Protein AF-A0A3C0AQR0-F1 (afdb_monomer_lite)

Structure (mmCIF, N/CA/C/O backbone):
data_AF-A0A3C0AQR0-F1
#
_entry.id   AF-A0A3C0AQR0-F1
#
loop_
_atom_site.group_PDB
_atom_site.id
_atom_site.type_symbol
_atom_site.label_atom_id
_atom_site.label_alt_id
_atom_site.label_comp_id
_atom_site.label_asym_id
_atom_site.label_entity_id
_atom_site.label_seq_id
_atom_site.pdbx_PDB_ins_code
_atom_site.Cartn_x
_atom_site.Cartn_y
_atom_site.Cartn_z
_atom_site.occupancy
_atom_site.B_iso_or_equiv
_atom_site.auth_seq_id
_atom_site.auth_comp_id
_atom_site.auth_asym_id
_atom_site.auth_atom_id
_atom_site.pdbx_PDB_model_num
ATOM 1 N N . MET A 1 1 ? 5.487 3.201 8.620 1.00 59.56 1 MET A N 1
ATOM 2 C CA . MET A 1 1 ? 4.019 3.391 8.529 1.00 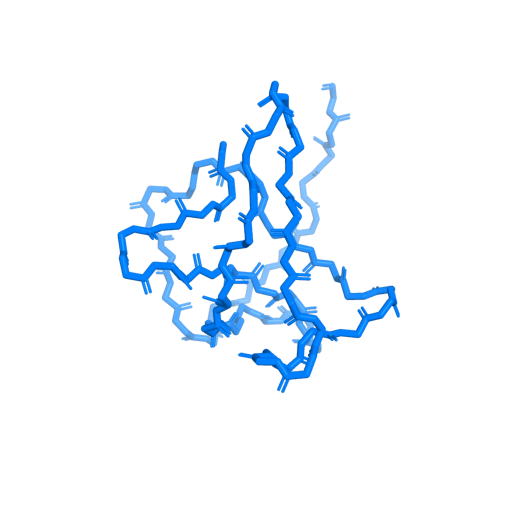59.56 1 MET A CA 1
ATOM 3 C C . MET A 1 1 ? 3.640 3.367 7.054 1.00 59.56 1 MET A C 1
ATOM 5 O O . MET A 1 1 ? 4.230 4.120 6.291 1.00 59.56 1 MET A O 1
ATOM 9 N N . ALA A 1 2 ? 2.732 2.480 6.641 1.00 67.50 2 ALA A N 1
ATOM 10 C CA . ALA A 1 2 ? 2.493 2.180 5.221 1.00 67.50 2 ALA A CA 1
ATOM 11 C C . ALA A 1 2 ? 1.617 3.210 4.482 1.00 67.50 2 ALA A C 1
ATOM 13 O O . ALA A 1 2 ? 1.688 3.325 3.260 1.00 67.50 2 ALA A O 1
ATOM 14 N N . ILE A 1 3 ? 0.775 3.951 5.212 1.00 65.31 3 ILE A N 1
ATOM 15 C CA . ILE A 1 3 ? -0.211 4.853 4.609 1.00 65.31 3 ILE A CA 1
ATOM 16 C C . ILE A 1 3 ? 0.377 6.241 4.381 1.00 65.31 3 ILE A C 1
ATOM 18 O O . ILE A 1 3 ? 0.824 6.907 5.315 1.00 65.31 3 ILE A O 1
ATOM 22 N N . ARG A 1 4 ? 0.310 6.685 3.127 1.00 70.25 4 ARG A N 1
ATOM 23 C CA . ARG A 1 4 ? 0.732 8.008 2.662 1.00 70.25 4 ARG A CA 1
ATOM 24 C C . ARG A 1 4 ? -0.407 9.033 2.742 1.00 70.25 4 ARG A C 1
ATOM 26 O O . ARG A 1 4 ? -1.582 8.641 2.794 1.00 70.25 4 ARG A O 1
ATOM 33 N N . PRO A 1 5 ? -0.089 10.344 2.722 1.00 69.31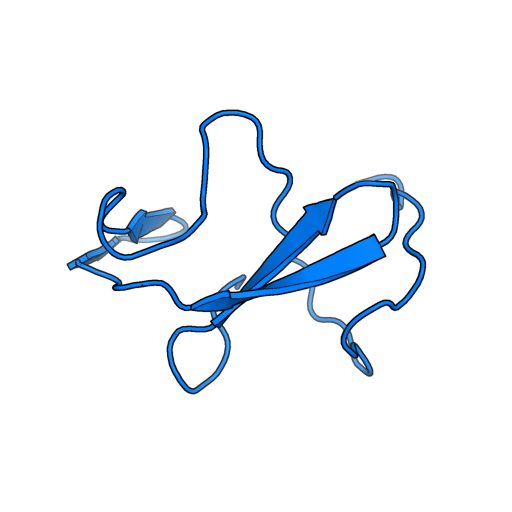 5 PRO A N 1
ATOM 34 C CA . PRO A 1 5 ? -1.097 11.392 2.578 1.00 69.31 5 PRO A CA 1
ATOM 35 C C . PRO A 1 5 ? -2.066 11.072 1.431 1.00 69.31 5 PRO A C 1
ATOM 37 O O . PRO A 1 5 ? -1.644 10.662 0.353 1.00 69.31 5 PRO A O 1
ATOM 40 N N . GLY A 1 6 ? -3.370 11.208 1.684 1.00 70.06 6 GLY A N 1
ATOM 41 C CA . GLY A 1 6 ? -4.419 10.823 0.729 1.00 70.06 6 GLY A CA 1
ATOM 42 C C . GLY A 1 6 ? -4.932 9.381 0.854 1.00 70.06 6 GLY A C 1
ATOM 43 O O . GLY A 1 6 ? -5.747 8.969 0.031 1.00 70.06 6 GLY A O 1
ATOM 44 N N . ASN A 1 7 ? -4.512 8.646 1.893 1.00 82.75 7 ASN A N 1
ATOM 45 C CA . ASN A 1 7 ? -4.845 7.234 2.124 1.00 82.75 7 ASN A CA 1
ATOM 46 C C . ASN A 1 7 ? -4.405 6.333 0.961 1.00 82.75 7 ASN A C 1
ATOM 48 O O . ASN A 1 7 ? -5.187 5.554 0.419 1.00 82.75 7 ASN A O 1
ATOM 52 N N . LEU A 1 8 ? -3.140 6.474 0.572 1.00 84.00 8 LEU A N 1
ATOM 53 C CA . LEU A 1 8 ? -2.504 5.645 -0.447 1.00 84.00 8 LEU A CA 1
ATOM 54 C C . LEU A 1 8 ? -1.569 4.636 0.213 1.00 84.00 8 LEU A C 1
ATOM 56 O O . LEU A 1 8 ? -0.887 4.966 1.187 1.00 84.00 8 LEU A O 1
ATOM 60 N N . VAL A 1 9 ? -1.510 3.434 -0.346 1.00 87.12 9 VAL A N 1
ATOM 61 C CA . VAL A 1 9 ? -0.520 2.410 -0.009 1.00 87.12 9 VAL A CA 1
ATOM 62 C C . VAL A 1 9 ? 0.215 1.980 -1.265 1.00 87.12 9 VAL A C 1
ATOM 64 O O . VAL A 1 9 ? -0.334 2.021 -2.364 1.00 87.12 9 VAL A O 1
ATOM 67 N N . TRP A 1 10 ? 1.460 1.557 -1.093 1.00 88.75 10 TRP A N 1
ATOM 68 C CA . TRP A 1 10 ? 2.212 0.917 -2.159 1.00 88.75 10 TRP A CA 1
ATOM 69 C C . TRP A 1 10 ? 2.042 -0.587 -2.080 1.00 88.75 10 TRP A C 1
ATOM 71 O O . TRP A 1 10 ? 2.286 -1.188 -1.031 1.00 88.75 10 TRP A O 1
ATOM 81 N N . VAL A 1 11 ? 1.670 -1.178 -3.205 1.00 89.69 11 VAL A N 1
ATOM 82 C CA . VAL A 1 11 ? 1.523 -2.617 -3.375 1.00 89.69 11 VAL A CA 1
ATOM 83 C C . VAL A 1 11 ? 2.537 -3.086 -4.398 1.00 89.69 11 VAL A C 1
ATOM 85 O O . VAL A 1 11 ? 2.729 -2.441 -5.426 1.00 89.69 11 VAL A O 1
ATOM 88 N N . VAL A 1 12 ? 3.183 -4.211 -4.125 1.00 89.12 12 VAL A N 1
ATOM 89 C CA . VAL A 1 12 ? 4.066 -4.858 -5.089 1.00 89.12 12 VAL A CA 1
ATOM 90 C C . VAL A 1 12 ? 3.247 -5.832 -5.923 1.00 89.12 12 VAL A C 1
ATOM 92 O O . VAL A 1 12 ? 2.703 -6.799 -5.390 1.00 89.12 12 VAL A O 1
ATOM 95 N N . ARG A 1 13 ? 3.180 -5.594 -7.234 1.00 88.75 13 ARG A N 1
ATOM 96 C CA . ARG A 1 13 ? 2.608 -6.526 -8.217 1.00 88.75 13 ARG A CA 1
ATOM 97 C C . ARG A 1 13 ? 3.580 -6.654 -9.374 1.00 88.75 13 ARG A C 1
ATOM 99 O O . ARG A 1 13 ? 4.167 -5.664 -9.794 1.00 88.75 13 ARG A O 1
ATOM 106 N N . ASP A 1 14 ? 3.817 -7.880 -9.823 1.00 87.38 14 ASP A N 1
ATOM 107 C CA . ASP A 1 14 ? 4.748 -8.167 -10.922 1.00 87.38 14 ASP A CA 1
ATOM 108 C C . ASP A 1 14 ? 6.146 -7.530 -10.736 1.00 87.38 14 ASP A C 1
ATOM 110 O O . ASP A 1 14 ? 6.783 -7.076 -11.686 1.00 87.38 14 ASP A O 1
ATOM 114 N N . GLY A 1 15 ? 6.616 -7.457 -9.482 1.00 87.38 15 GLY A N 1
ATOM 115 C CA . GLY A 1 15 ? 7.908 -6.857 -9.117 1.00 87.38 15 GLY A CA 1
ATOM 116 C C . GLY A 1 15 ? 7.965 -5.326 -9.203 1.00 87.38 15 GLY A C 1
ATOM 117 O O . GLY A 1 15 ? 9.054 -4.754 -9.160 1.00 87.38 15 GLY A O 1
ATOM 118 N N . LYS A 1 16 ? 6.818 -4.652 -9.334 1.00 88.75 16 LYS A N 1
ATOM 119 C CA . LYS A 1 16 ? 6.713 -3.195 -9.459 1.00 88.75 16 LYS A CA 1
ATOM 120 C C . LYS A 1 16 ? 5.809 -2.594 -8.393 1.00 88.75 16 LYS A C 1
ATOM 122 O O . LYS A 1 16 ? 4.885 -3.245 -7.905 1.00 88.75 16 LYS A O 1
ATOM 127 N N . LEU A 1 17 ? 6.080 -1.338 -8.050 1.00 89.44 17 LEU A N 1
ATOM 128 C CA . LEU A 1 17 ? 5.229 -0.550 -7.169 1.00 89.44 17 LEU A CA 1
ATOM 129 C C . LEU A 1 17 ? 3.978 -0.063 -7.885 1.00 89.44 17 LEU A C 1
ATOM 131 O O . LEU A 1 17 ? 4.056 0.564 -8.939 1.00 89.44 17 LEU A O 1
ATOM 135 N N . HIS A 1 18 ? 2.849 -0.286 -7.230 1.00 89.81 18 HIS A N 1
ATOM 136 C CA . HIS A 1 18 ? 1.545 0.218 -7.618 1.00 89.81 18 HIS A CA 1
ATOM 137 C C . HIS A 1 18 ? 0.913 0.990 -6.473 1.00 89.81 18 HIS A C 1
ATOM 139 O O . HIS A 1 18 ? 0.886 0.523 -5.330 1.00 89.81 18 HIS A O 1
ATOM 145 N N . SER A 1 19 ? 0.425 2.185 -6.775 1.00 88.50 19 SER A N 1
ATOM 146 C CA . SER A 1 19 ? -0.277 3.030 -5.823 1.00 88.50 19 SER A CA 1
ATOM 147 C C . SER A 1 19 ? -1.737 2.613 -5.757 1.00 88.50 19 SER A C 1
ATOM 149 O O . SER A 1 19 ? -2.478 2.668 -6.734 1.00 88.50 19 SER A O 1
ATOM 151 N N . GLU A 1 20 ? -2.166 2.202 -4.571 1.00 89.06 20 GLU A N 1
ATOM 152 C CA . GLU A 1 20 ? -3.541 1.797 -4.321 1.00 89.06 20 GLU A CA 1
ATOM 153 C C . GLU A 1 20 ? -4.175 2.738 -3.312 1.00 89.06 20 GLU A C 1
ATOM 155 O O . GLU A 1 20 ? -3.635 3.009 -2.233 1.00 89.06 20 GLU A O 1
ATOM 160 N N . LYS A 1 21 ? -5.353 3.245 -3.668 1.00 88.25 21 LYS A N 1
ATOM 161 C CA . LYS A 1 21 ? -6.157 4.045 -2.753 1.00 88.25 21 LYS A CA 1
ATOM 162 C C . LYS A 1 21 ? -6.918 3.115 -1.829 1.00 88.25 21 LYS A C 1
ATOM 164 O O . LYS A 1 21 ? -7.587 2.187 -2.273 1.00 88.25 21 LYS A O 1
ATOM 169 N N . VAL A 1 22 ? -6.834 3.395 -0.537 1.00 88.00 22 VAL A N 1
ATOM 170 C CA . VAL A 1 22 ? -7.529 2.637 0.498 1.00 88.00 22 VAL A CA 1
ATOM 171 C C . VAL A 1 22 ? -8.461 3.546 1.278 1.00 88.00 22 VAL A C 1
ATOM 173 O O . VAL A 1 22 ? -8.213 4.743 1.445 1.00 88.00 22 VAL A O 1
ATOM 176 N N . ARG A 1 23 ? -9.539 2.972 1.809 1.00 87.44 23 ARG A N 1
ATOM 177 C CA . ARG A 1 23 ? -10.315 3.621 2.862 1.00 87.44 23 ARG A CA 1
ATOM 178 C C . ARG A 1 23 ? -9.918 3.014 4.197 1.00 87.44 23 ARG A C 1
ATOM 180 O O . ARG A 1 23 ? -10.156 1.836 4.442 1.00 87.44 23 ARG A O 1
ATOM 187 N N . VAL A 1 24 ? -9.308 3.832 5.044 1.00 86.44 24 VAL A N 1
ATOM 188 C CA . VAL A 1 24 ? -8.945 3.446 6.408 1.00 86.44 24 VAL A CA 1
ATOM 189 C C . VAL A 1 24 ? -10.180 3.591 7.280 1.00 86.44 24 VAL A C 1
ATOM 191 O O . VAL A 1 24 ? -10.715 4.691 7.401 1.00 86.44 24 VAL A O 1
ATOM 194 N N . VAL A 1 25 ? -10.632 2.475 7.835 1.00 87.62 25 VAL A N 1
ATOM 195 C CA . VAL A 1 25 ? -11.779 2.403 8.744 1.00 87.62 25 VAL A CA 1
ATOM 196 C C . VAL A 1 25 ? -11.326 2.686 10.168 1.00 87.62 25 VAL A C 1
ATOM 198 O O . VAL A 1 25 ? -12.000 3.415 10.886 1.00 87.62 25 VAL A O 1
ATOM 201 N N . ASP A 1 26 ? -10.167 2.148 10.552 1.00 84.38 26 ASP A N 1
ATOM 202 C CA . ASP A 1 26 ? -9.603 2.334 11.884 1.00 84.38 26 ASP A CA 1
ATOM 203 C C . ASP A 1 26 ? -8.068 2.253 11.873 1.00 84.38 26 ASP A C 1
ATOM 205 O O . ASP A 1 26 ? -7.460 1.652 10.978 1.00 84.38 26 ASP A O 1
ATOM 209 N N . ARG A 1 27 ? -7.435 2.870 12.872 1.00 84.00 27 ARG A N 1
ATOM 210 C CA . ARG A 1 27 ? -5.996 2.778 13.138 1.00 84.00 27 ARG A CA 1
ATOM 211 C C . ARG A 1 27 ? -5.802 2.412 14.603 1.00 84.00 27 ARG A C 1
ATOM 213 O O . ARG A 1 27 ? -6.125 3.211 15.476 1.00 84.00 27 ARG A O 1
ATOM 220 N N . SER A 1 28 ? -5.224 1.243 14.860 1.00 82.69 28 SER A N 1
ATOM 221 C CA . SER A 1 28 ? -4.980 0.755 16.216 1.00 82.69 28 SER A CA 1
ATOM 222 C C . SER A 1 28 ? -3.553 0.234 16.338 1.00 82.69 28 SER A C 1
ATOM 224 O O . SER A 1 28 ? -3.181 -0.770 15.727 1.00 82.69 28 SER A O 1
ATOM 226 N N . GLY A 1 29 ? -2.737 0.953 17.111 1.00 80.94 29 GLY A N 1
ATOM 227 C CA . GLY A 1 29 ? -1.316 0.656 17.283 1.00 80.94 29 GLY A CA 1
ATOM 228 C C . GLY A 1 29 ? -0.572 0.587 15.946 1.00 80.94 29 GLY A C 1
ATOM 229 O O . GLY A 1 29 ? -0.631 1.514 15.141 1.00 80.94 29 GLY A O 1
ATOM 230 N N . GLU A 1 30 ? 0.095 -0.542 15.708 1.00 81.50 30 GLU A N 1
ATOM 231 C CA . GLU A 1 30 ? 0.890 -0.809 14.500 1.00 81.50 30 GLU A CA 1
ATOM 232 C C . GLU A 1 30 ? 0.060 -1.343 13.318 1.00 81.50 30 GLU A C 1
ATOM 234 O O . GLU A 1 30 ? 0.604 -1.663 12.260 1.00 81.50 30 GLU A O 1
ATOM 239 N N . GLN A 1 31 ? -1.260 -1.467 13.479 1.00 81.44 31 GLN A N 1
ATOM 240 C CA . GLN A 1 31 ? -2.151 -2.047 12.480 1.00 81.44 31 GLN A CA 1
ATOM 241 C C . GLN A 1 31 ? -3.206 -1.042 12.018 1.00 81.44 31 GLN A C 1
ATOM 243 O O . GLN A 1 31 ? -3.628 -0.137 12.742 1.00 81.44 31 GLN A O 1
ATOM 248 N N . MET A 1 32 ? -3.648 -1.207 10.773 1.00 85.12 32 MET A N 1
ATOM 249 C CA . MET A 1 32 ? -4.712 -0.394 10.194 1.00 85.12 32 MET A CA 1
ATOM 250 C C . MET A 1 32 ? -5.772 -1.298 9.593 1.00 85.12 32 MET A C 1
ATOM 252 O O . MET A 1 32 ? -5.459 -2.222 8.840 1.00 85.12 32 MET A O 1
ATOM 256 N N . LEU A 1 33 ? -7.026 -1.001 9.913 1.00 86.12 33 LEU A N 1
ATOM 257 C CA . LEU A 1 33 ? -8.170 -1.657 9.311 1.00 86.12 33 LEU A CA 1
ATOM 258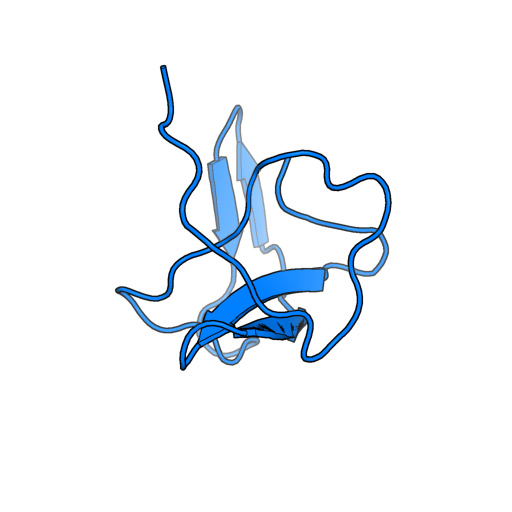 C C . LEU A 1 33 ? -8.553 -0.887 8.050 1.00 86.12 33 LEU A C 1
ATOM 260 O O . LEU A 1 33 ? -8.885 0.299 8.105 1.00 86.12 33 LEU A O 1
ATOM 264 N N . VAL A 1 34 ? -8.502 -1.567 6.911 1.00 86.56 34 VAL A N 1
ATOM 265 C CA . VAL A 1 34 ? -8.881 -1.022 5.605 1.00 86.56 34 VAL A CA 1
ATOM 266 C C . VAL A 1 34 ? -10.106 -1.745 5.066 1.00 86.56 34 VAL A C 1
ATOM 268 O O . VAL A 1 34 ? -10.228 -2.963 5.178 1.00 86.56 34 VAL A O 1
ATOM 271 N N . GLU A 1 35 ? -11.032 -0.985 4.485 1.00 85.94 35 GLU A N 1
ATOM 272 C CA . GLU A 1 35 ? -12.239 -1.538 3.876 1.00 85.94 35 GLU A CA 1
ATOM 273 C C . GLU A 1 35 ? -11.883 -2.247 2.563 1.00 85.94 35 GLU A C 1
ATOM 275 O O . GLU A 1 35 ? -11.470 -1.612 1.591 1.00 85.94 35 GLU A O 1
ATOM 280 N N . GLN A 1 36 ? -12.070 -3.568 2.527 1.00 76.50 36 GLN A N 1
ATOM 281 C CA . GLN A 1 36 ? -11.676 -4.410 1.395 1.00 76.50 36 GLN A CA 1
ATOM 282 C C . GLN A 1 36 ? -12.332 -3.967 0.076 1.00 76.50 36 GLN A C 1
ATOM 284 O O . GLN A 1 36 ? -11.646 -3.829 -0.929 1.00 76.50 36 GLN A O 1
ATOM 289 N N . GLY A 1 37 ? -13.636 -3.665 0.085 1.00 78.12 37 GLY A N 1
ATOM 290 C CA . GLY A 1 37 ? -14.382 -3.246 -1.112 1.00 78.12 37 GLY A CA 1
ATOM 291 C C . GLY A 1 37 ? -14.083 -1.823 -1.601 1.00 78.12 37 GLY A C 1
ATOM 292 O O . GLY A 1 37 ? -14.520 -1.448 -2.686 1.00 78.12 37 GLY A O 1
ATOM 293 N N . ALA A 1 38 ? -13.346 -1.029 -0.821 1.00 74.88 38 ALA A N 1
ATOM 294 C CA . ALA A 1 38 ? -12.975 0.342 -1.167 1.00 74.88 38 ALA A CA 1
ATOM 295 C C . ALA A 1 38 ? -11.542 0.454 -1.717 1.00 74.88 38 ALA A C 1
ATOM 297 O O . ALA A 1 38 ? -11.043 1.568 -1.883 1.00 74.88 38 ALA A O 1
ATOM 298 N N . SER A 1 39 ? -10.876 -0.678 -1.970 1.00 80.00 39 SER A N 1
ATOM 299 C CA . SER A 1 39 ? -9.515 -0.741 -2.508 1.00 80.00 39 SER A CA 1
ATOM 300 C C . SER A 1 39 ? -9.353 -1.892 -3.498 1.00 80.00 39 SER A C 1
ATOM 302 O O . SER A 1 39 ? -10.144 -2.834 -3.499 1.00 80.00 39 SER A O 1
ATOM 304 N N . GLY A 1 40 ? -8.292 -1.850 -4.306 1.00 82.69 40 GLY A N 1
ATOM 305 C CA . GLY A 1 40 ? -7.874 -2.988 -5.121 1.00 82.69 40 GLY A CA 1
ATOM 306 C C . GLY A 1 40 ? -7.148 -4.090 -4.340 1.00 82.69 40 GLY A C 1
ATOM 307 O O . GLY A 1 40 ? -6.674 -5.033 -4.972 1.00 82.69 40 GLY A O 1
ATOM 308 N N . LEU A 1 41 ? -7.009 -3.977 -3.010 1.00 85.31 41 LEU A N 1
ATOM 309 C CA . LEU A 1 41 ? -6.207 -4.892 -2.194 1.00 85.31 41 LEU A CA 1
ATOM 310 C C . LEU A 1 41 ? -6.849 -6.270 -2.068 1.00 85.31 41 LEU A C 1
ATOM 312 O O . LEU A 1 41 ? -8.030 -6.410 -1.739 1.00 85.31 41 LEU A O 1
ATOM 316 N N . LYS A 1 42 ? -6.029 -7.303 -2.24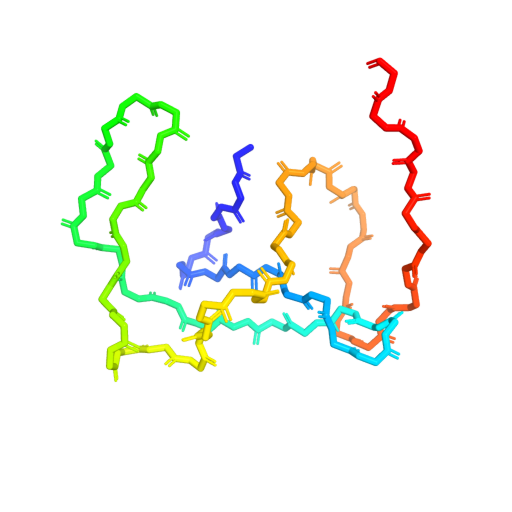3 1.00 85.12 42 LYS A N 1
ATOM 317 C CA . LYS A 1 42 ? -6.424 -8.699 -2.047 1.00 85.12 42 LYS A CA 1
ATOM 318 C C . LYS A 1 42 ? -5.577 -9.353 -0.956 1.00 85.12 42 LYS A C 1
ATOM 320 O O . LYS A 1 42 ? -4.411 -8.998 -0.795 1.00 85.12 42 LYS A O 1
ATOM 325 N N . PRO A 1 43 ? -6.125 -10.327 -0.203 1.00 84.19 43 PRO A N 1
ATOM 326 C CA . PRO A 1 43 ? -5.309 -11.145 0.686 1.00 84.19 43 PRO A CA 1
ATOM 327 C C . PRO A 1 43 ? -4.130 -11.759 -0.081 1.00 84.19 43 PRO A C 1
ATOM 329 O O . PRO A 1 43 ? -4.327 -12.342 -1.146 1.00 84.19 43 PRO A O 1
ATOM 332 N N . GLY A 1 44 ? -2.920 -11.607 0.457 1.00 85.38 44 GLY A N 1
ATOM 333 C CA . GLY A 1 44 ? -1.677 -12.033 -0.195 1.00 85.38 44 GLY A CA 1
ATOM 334 C C . GLY A 1 44 ? -0.937 -10.928 -0.958 1.00 85.38 44 GLY A C 1
ATOM 335 O O . GLY A 1 44 ? 0.229 -11.129 -1.296 1.00 85.38 44 GLY A O 1
ATOM 336 N N . ASP A 1 45 ? -1.554 -9.760 -1.175 1.00 87.00 45 ASP A N 1
ATOM 337 C CA . ASP A 1 45 ? -0.854 -8.596 -1.723 1.00 87.00 45 ASP A CA 1
ATOM 338 C C . ASP A 1 45 ? 0.271 -8.153 -0.773 1.00 87.00 45 ASP A C 1
ATOM 340 O O . ASP A 1 45 ? 0.089 -8.031 0.443 1.00 87.00 45 ASP A O 1
ATOM 344 N N . ARG A 1 46 ? 1.451 -7.886 -1.339 1.00 87.00 46 ARG A N 1
ATOM 345 C CA . ARG A 1 46 ? 2.611 -7.396 -0.588 1.00 87.00 46 ARG A CA 1
ATOM 346 C C . ARG A 1 46 ? 2.548 -5.878 -0.503 1.00 87.00 46 ARG A C 1
ATOM 348 O O . ARG A 1 46 ? 2.580 -5.204 -1.529 1.00 87.00 46 ARG A O 1
ATOM 355 N N . VAL A 1 47 ? 2.476 -5.342 0.712 1.00 86.88 47 VAL A N 1
ATOM 356 C CA . VAL A 1 47 ? 2.407 -3.897 0.969 1.00 86.88 47 VAL A CA 1
ATOM 357 C C . VAL A 1 47 ? 3.753 -3.394 1.467 1.00 86.88 47 VAL A C 1
ATOM 359 O O . VAL A 1 47 ? 4.363 -3.993 2.352 1.00 86.88 47 VAL A O 1
ATOM 362 N N . VAL A 1 48 ? 4.207 -2.263 0.935 1.00 84.44 48 VAL A N 1
ATOM 363 C CA . VAL A 1 48 ? 5.446 -1.632 1.396 1.00 84.44 48 VAL A CA 1
ATOM 364 C C . VAL A 1 48 ? 5.181 -0.817 2.657 1.00 84.44 48 VAL A C 1
ATOM 366 O O . VAL A 1 48 ? 4.393 0.129 2.653 1.00 84.44 48 VAL A O 1
ATOM 369 N N . ILE A 1 49 ? 5.871 -1.173 3.742 1.00 80.31 49 ILE A N 1
ATOM 370 C CA . ILE A 1 49 ? 5.745 -0.516 5.053 1.00 80.31 49 ILE A CA 1
ATOM 371 C C . ILE A 1 49 ? 6.949 0.369 5.415 1.00 80.31 49 ILE A C 1
ATOM 373 O O . ILE A 1 49 ? 6.866 1.157 6.368 1.00 80.31 49 ILE A O 1
ATOM 377 N N . SER A 1 50 ? 8.049 0.244 4.663 1.00 72.94 50 SER A N 1
ATOM 378 C CA . SER A 1 50 ? 9.291 0.990 4.859 1.00 72.94 50 SER A CA 1
ATOM 379 C C . SER A 1 50 ? 9.195 2.414 4.288 1.00 72.94 50 SER A C 1
ATOM 381 O O . SER A 1 50 ? 8.531 2.648 3.271 1.00 72.94 50 SER A O 1
ATOM 383 N N . PRO A 1 51 ? 9.838 3.403 4.932 1.00 66.56 51 PRO A N 1
ATOM 384 C CA . PRO A 1 51 ? 9.929 4.749 4.388 1.00 66.56 51 PRO A CA 1
ATOM 385 C C . PRO A 1 51 ? 10.839 4.741 3.153 1.00 66.56 51 PRO A C 1
ATOM 387 O O . PRO A 1 51 ? 12.057 4.669 3.262 1.00 66.56 51 PRO A O 1
ATOM 390 N N . LEU A 1 52 ? 10.237 4.818 1.968 1.00 68.06 52 LEU A N 1
ATOM 391 C CA . LEU A 1 52 ? 10.962 5.031 0.717 1.00 68.06 52 LEU A CA 1
ATOM 392 C C . LEU A 1 52 ? 11.133 6.537 0.479 1.00 68.06 52 LEU A C 1
ATOM 394 O O . LEU A 1 52 ? 10.135 7.248 0.338 1.00 68.06 52 LEU A O 1
ATOM 398 N N . SER A 1 53 ? 12.381 7.006 0.421 1.00 66.50 53 SER A N 1
ATOM 399 C CA . SER A 1 53 ? 12.753 8.412 0.180 1.00 66.50 53 SER A CA 1
ATOM 400 C C . SER A 1 53 ? 12.265 8.919 -1.182 1.00 66.50 53 SER A C 1
ATOM 402 O O . SER A 1 53 ? 11.862 10.070 -1.309 1.00 66.50 53 SER A O 1
ATOM 404 N N . THR A 1 54 ? 12.253 8.038 -2.180 1.00 70.00 54 THR A N 1
ATOM 405 C CA . THR A 1 54 ? 11.732 8.268 -3.531 1.00 70.00 54 THR A CA 1
ATOM 406 C C . THR A 1 54 ? 11.010 6.998 -3.963 1.00 70.00 54 THR A C 1
ATOM 408 O O . THR A 1 54 ? 11.643 5.953 -4.092 1.00 70.00 54 THR A O 1
ATOM 411 N N . ALA A 1 55 ? 9.688 7.055 -4.115 1.00 75.38 55 ALA A N 1
ATOM 412 C CA . ALA A 1 55 ? 8.894 5.942 -4.623 1.00 75.38 55 ALA A CA 1
ATOM 413 C C . ALA A 1 55 ? 7.842 6.484 -5.575 1.00 75.38 55 ALA A C 1
ATOM 415 O O . ALA A 1 55 ? 7.049 7.341 -5.172 1.00 75.38 55 ALA A O 1
ATOM 416 N N . ASP A 1 56 ? 7.842 5.930 -6.780 1.00 83.44 56 ASP A N 1
ATOM 417 C CA . ASP A 1 56 ? 6.996 6.325 -7.896 1.00 83.44 56 ASP A CA 1
ATOM 418 C C . ASP A 1 56 ? 6.296 5.092 -8.479 1.00 83.44 56 ASP A C 1
ATOM 420 O O . ASP A 1 56 ? 6.763 3.957 -8.332 1.00 83.44 56 ASP A O 1
ATOM 424 N N . GLU A 1 57 ? 5.167 5.319 -9.149 1.00 85.50 57 GLU A N 1
ATOM 425 C CA . GLU A 1 57 ? 4.417 4.270 -9.843 1.00 85.50 57 GLU A CA 1
ATOM 426 C C . GLU A 1 57 ? 5.314 3.548 -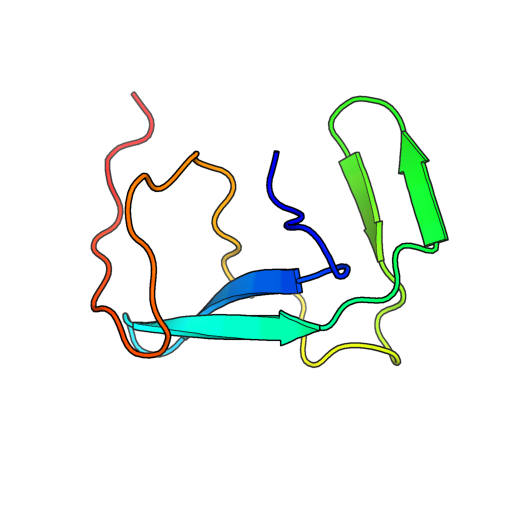10.861 1.00 85.50 57 GLU A C 1
ATOM 428 O O . GLU A 1 57 ? 6.053 4.175 -11.621 1.00 85.50 57 GLU A O 1
ATOM 433 N N . GLY A 1 58 ? 5.247 2.216 -10.886 1.00 86.81 58 GLY A N 1
ATOM 434 C CA . GLY A 1 58 ? 6.002 1.381 -11.819 1.00 86.81 58 GLY A CA 1
ATOM 435 C C . GLY A 1 58 ? 7.474 1.168 -11.456 1.00 86.81 58 GLY A C 1
ATOM 436 O O . GLY A 1 58 ? 8.167 0.451 -12.184 1.00 86.81 58 GLY A O 1
ATOM 437 N N . MET A 1 59 ? 7.957 1.737 -10.347 1.00 86.44 59 MET A N 1
ATOM 438 C CA . MET A 1 59 ? 9.316 1.512 -9.858 1.00 86.44 59 MET A CA 1
ATOM 439 C C . MET A 1 59 ? 9.542 0.024 -9.570 1.00 86.44 59 MET A C 1
ATOM 441 O O . MET A 1 59 ? 8.746 -0.614 -8.880 1.00 86.44 59 MET A O 1
ATOM 445 N N . VAL A 1 60 ? 10.633 -0.526 -10.107 1.00 86.31 60 VAL A N 1
ATOM 446 C CA . VAL A 1 60 ? 11.032 -1.915 -9.858 1.00 86.31 60 VAL A CA 1
ATOM 447 C C . VAL A 1 60 ? 11.505 -2.038 -8.420 1.00 86.31 60 VAL A C 1
ATOM 449 O O . VAL A 1 60 ? 12.308 -1.228 -7.957 1.00 86.31 60 VAL A O 1
ATOM 452 N N . VAL A 1 61 ? 11.020 -3.064 -7.729 1.00 80.81 61 VAL A N 1
ATOM 453 C CA . VAL A 1 61 ? 11.398 -3.341 -6.347 1.00 80.81 61 VAL A CA 1
ATOM 454 C C . VAL A 1 61 ? 11.980 -4.729 -6.204 1.00 80.81 61 VAL A C 1
ATOM 456 O O . VAL A 1 61 ? 11.475 -5.712 -6.741 1.00 80.81 61 VAL A O 1
ATOM 459 N N . SER A 1 62 ? 13.052 -4.787 -5.433 1.00 73.81 62 SER A N 1
ATOM 460 C CA . SER A 1 62 ? 13.631 -6.005 -4.893 1.00 73.81 62 SER A CA 1
ATOM 461 C C . SER A 1 62 ? 13.292 -6.075 -3.412 1.00 73.81 62 SER A C 1
ATOM 463 O O . SER A 1 62 ? 13.319 -5.055 -2.719 1.00 73.81 62 SER A O 1
ATOM 465 N N . GLU A 1 63 ? 12.976 -7.270 -2.923 1.00 68.69 63 GLU A N 1
ATOM 466 C CA . GLU A 1 63 ? 12.834 -7.490 -1.487 1.00 68.69 63 GLU A CA 1
ATOM 467 C C . GLU A 1 63 ? 14.190 -7.217 -0.835 1.00 68.69 63 GLU A C 1
ATOM 469 O O . GLU A 1 63 ? 15.187 -7.856 -1.164 1.00 68.69 63 GLU A O 1
ATOM 474 N N . GLY A 1 64 ? 14.247 -6.197 0.019 1.00 63.19 64 GLY A N 1
ATOM 475 C CA . GLY A 1 64 ? 15.371 -6.031 0.928 1.00 63.19 64 GLY A CA 1
ATOM 476 C C . GLY A 1 64 ? 15.165 -6.980 2.097 1.00 63.19 64 GLY A C 1
ATOM 477 O O . GLY A 1 64 ? 14.055 -7.027 2.632 1.00 63.19 64 GLY A O 1
ATOM 478 N N . ASP A 1 65 ? 16.202 -7.725 2.482 1.00 48.03 65 ASP A N 1
ATOM 479 C CA . ASP A 1 65 ? 16.160 -8.541 3.693 1.00 48.03 65 ASP A CA 1
ATOM 480 C C . ASP A 1 65 ? 15.724 -7.660 4.870 1.00 48.03 65 ASP A C 1
ATOM 482 O O . ASP A 1 65 ? 16.361 -6.653 5.193 1.00 48.03 65 ASP A O 1
ATOM 486 N N . ALA A 1 66 ? 14.607 -8.029 5.493 1.00 51.38 66 ALA A N 1
ATOM 487 C CA . ALA A 1 66 ? 14.225 -7.494 6.78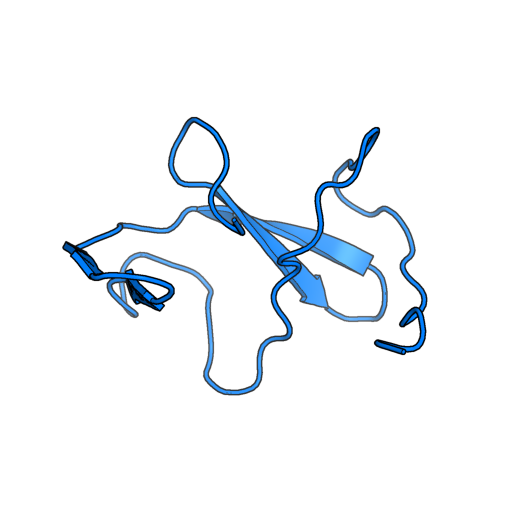8 1.00 51.38 66 ALA A CA 1
ATOM 488 C C . ALA A 1 66 ? 15.144 -8.148 7.830 1.00 51.38 66 ALA A C 1
ATOM 490 O O . ALA A 1 66 ? 14.798 -9.181 8.401 1.00 51.38 66 ALA A O 1
ATOM 491 N N . GLY A 1 67 ? 16.355 -7.601 7.963 1.00 38.22 67 GLY A N 1
ATOM 492 C CA . GLY A 1 67 ? 17.301 -7.954 9.023 1.00 38.22 67 GLY A CA 1
ATOM 493 C C . GLY A 1 67 ? 16.812 -7.543 10.404 1.00 38.22 67 GLY A C 1
ATOM 494 O O . GLY A 1 67 ? 16.055 -6.548 10.495 1.00 38.22 67 GLY A O 1
#

Foldseek 3Di:
DQADPQQWWWWQDPQWTDIKHWDFPDDDPPDTDTDPVRIPDDPVIDTDPDDDPDHDGGDGDDDDPPD

Radius of gyration: 11.9 Å; chains: 1; bounding box: 32×23×29 Å

Sequence (67 aa):
MAIRPGNLVWVVRDGKLHSEKVRVVDRSGEQMLVEQGASGLKPGDRVVISPLSTADEGMVVSEGDAG

Secondary structure (DSSP, 8-state):
--PBTTTEEEEEETTEEEEEE--EEEEETTEEEE-GGGSS--TT-EE--S--SS--TT-B--PPP--

pLDDT: mean 79.68, std 10.72, range [38.22, 89.81]